Protein AF-A0A091C029-F1 (afdb_monomer)

Radius of gyration: 12.46 Å; Cα contacts (8 Å, |Δi|>4): 101; chains: 1; bounding box: 30×26×28 Å

pLDDT: mean 90.65, std 14.6, range [37.88, 98.62]

Mean predicted aligned error: 4.78 Å

Secondary structure (DSSP, 8-state):
---------TT--HHHHHHHHHHHHHHHHHHHT-EEHHHHHHHHHHHHHH---HHHHHHHHHHHHHHHS--HHHHHHHHHH-TTSEE----

Sequence (91 aa):
MQDYQYPLDMEWTKEEIILVVNLWQALEDSYEKGISAEKFLQTYQGFKTVVKSIGEERKLGREFEKLSGYSLYKAVKQAKAHPDKKLKMKG

Solvent-accessible surface area (backbone atoms only — not comparable to full-atom values): 5177 Å² total; per-residue (Å²): 131,86,84,75,84,65,93,69,67,91,84,58,51,75,69,48,50,49,30,46,52,48,30,52,54,42,51,51,34,19,52,76,77,39,35,50,12,50,61,42,50,52,27,45,53,47,26,41,74,67,50,70,49,69,68,54,47,52,49,50,36,50,56,49,20,72,76,71,68,53,54,51,68,61,51,54,55,52,23,71,75,39,43,94,36,76,31,63,51,80,128

Nearest PDB structures (foldseek):
  2oy9-assembly1_B  TM=9.274E-01  e=1.186E-06  Halalkalibacterium halodurans C-125

InterPro domains:
  IPR007920 Protein of unknown function UPF0223 [NF003353] (2-90)
  IPR007920 Protein of unknown function UPF0223 [PF05256] (3-87)
  IPR007920 Protein of unknown function UPF0223 [PIRSF037260] (2-89)
  IPR023324 BH2638-like superfamily [G3DSA:1.10.220.80] (13-91)
  IPR023324 BH2638-like superfamily [SSF158504] (5-88)

Foldseek 3Di:
DDPPPQVDDPPDDPQLVVLQVLLLVQQVCLAPVWDQLQSNVVSVVSNCVNVVDPVVVVVRQVVSCVVPVGGPVVQNVVSVVPVGDTRHDHD

Structure (mmCIF, N/CA/C/O backbone):
data_AF-A0A091C029-F1
#
_entry.id   AF-A0A091C029-F1
#
loop_
_atom_site.group_PDB
_atom_site.id
_atom_site.type_symbol
_atom_site.label_atom_id
_atom_site.label_alt_id
_atom_site.label_comp_id
_atom_site.label_asym_id
_atom_site.label_entity_id
_atom_site.label_seq_id
_atom_site.pdbx_PDB_ins_code
_atom_site.Cartn_x
_atom_site.Cartn_y
_atom_site.Cartn_z
_atom_site.occupancy
_atom_site.B_iso_or_equiv
_atom_site.auth_seq_id
_atom_site.auth_comp_id
_atom_site.auth_asym_id
_atom_site.auth_atom_id
_atom_site.pdbx_PDB_model_num
ATOM 1 N N . MET A 1 1 ? 14.789 -17.179 5.782 1.00 41.34 1 MET A N 1
ATOM 2 C CA . MET A 1 1 ? 14.040 -15.951 5.445 1.00 41.34 1 MET A CA 1
ATOM 3 C C . MET A 1 1 ? 13.151 -16.327 4.282 1.00 41.34 1 MET A C 1
ATOM 5 O O . MET A 1 1 ? 13.671 -16.929 3.356 1.00 41.34 1 MET A O 1
ATOM 9 N N . GLN A 1 2 ? 11.833 -16.164 4.393 1.00 40.72 2 GLN A N 1
ATOM 10 C CA . GLN A 1 2 ? 10.943 -16.533 3.291 1.00 40.72 2 GLN A CA 1
ATOM 11 C C . GLN A 1 2 ? 11.142 -15.532 2.153 1.00 40.72 2 GLN A C 1
ATOM 13 O O . GLN A 1 2 ? 10.958 -14.332 2.355 1.00 40.72 2 GLN A O 1
ATOM 18 N N . ASP A 1 3 ? 11.566 -16.034 0.997 1.00 37.88 3 ASP A N 1
ATOM 19 C CA . ASP A 1 3 ? 11.677 -15.273 -0.242 1.00 37.88 3 ASP A CA 1
ATOM 20 C C . ASP A 1 3 ? 10.269 -14.940 -0.7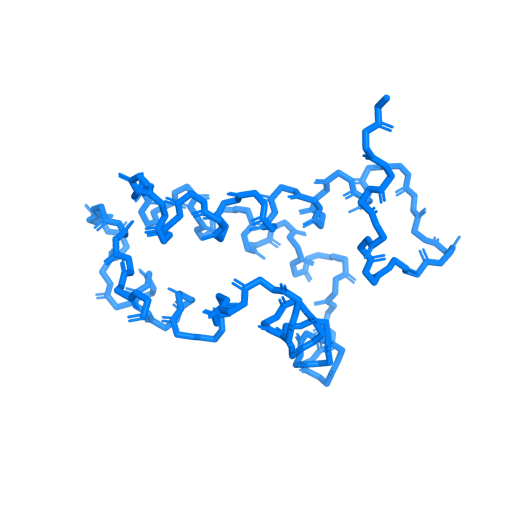36 1.00 37.88 3 ASP A C 1
ATOM 22 O O . ASP A 1 3 ? 9.645 -15.691 -1.486 1.00 37.88 3 ASP A O 1
ATOM 26 N N . TYR A 1 4 ? 9.733 -13.816 -0.266 1.00 43.19 4 TYR A N 1
ATOM 27 C CA . TYR A 1 4 ? 8.527 -13.244 -0.841 1.00 43.19 4 TYR A CA 1
ATOM 28 C C . TYR A 1 4 ? 8.857 -12.780 -2.262 1.00 43.19 4 TYR A C 1
ATOM 30 O O . TYR A 1 4 ? 9.511 -11.754 -2.458 1.00 43.19 4 TYR A O 1
ATOM 38 N N . GLN A 1 5 ? 8.408 -13.545 -3.259 1.00 51.44 5 GLN A N 1
ATOM 39 C CA . GLN A 1 5 ? 8.386 -13.114 -4.655 1.00 51.44 5 GLN A CA 1
ATOM 40 C C . GLN A 1 5 ? 7.282 -12.070 -4.825 1.00 51.44 5 GLN A C 1
ATOM 42 O O . GLN A 1 5 ? 6.183 -12.358 -5.299 1.00 51.44 5 GLN A O 1
ATOM 47 N N . TYR A 1 6 ? 7.565 -10.845 -4.392 1.00 58.03 6 TYR A N 1
ATOM 48 C CA . TYR A 1 6 ? 6.787 -9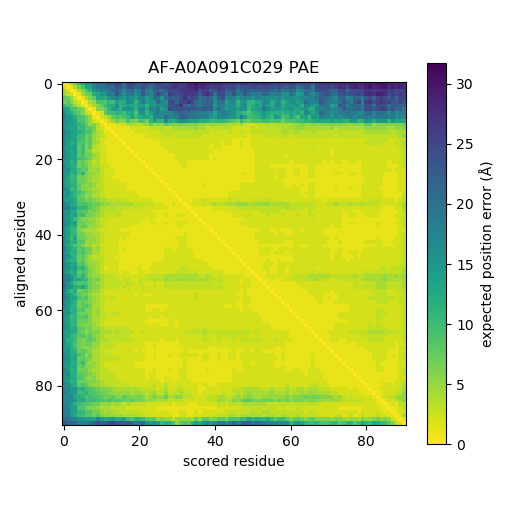.703 -4.840 1.00 58.03 6 TYR A CA 1
ATOM 49 C C . TYR A 1 6 ? 6.971 -9.552 -6.354 1.00 58.03 6 TYR A C 1
ATOM 51 O O . TYR A 1 6 ? 8.052 -9.853 -6.870 1.00 58.03 6 TYR A O 1
ATOM 59 N N . PRO A 1 7 ? 5.950 -9.083 -7.083 1.00 57.19 7 PRO A N 1
ATOM 60 C CA . PRO A 1 7 ? 6.136 -8.668 -8.461 1.00 57.19 7 PRO A CA 1
ATOM 61 C C . PRO A 1 7 ? 7.003 -7.402 -8.461 1.00 57.19 7 PRO A C 1
ATOM 63 O O . PRO A 1 7 ? 6.509 -6.286 -8.323 1.00 57.19 7 PRO A O 1
ATOM 66 N N . LEU A 1 8 ? 8.320 -7.603 -8.486 1.00 60.66 8 LEU A N 1
ATOM 67 C CA . LEU A 1 8 ? 9.325 -6.549 -8.454 1.00 60.66 8 LEU A CA 1
ATOM 68 C C . LEU A 1 8 ? 9.849 -6.328 -9.865 1.00 60.66 8 LEU A C 1
ATOM 70 O O . LEU A 1 8 ? 10.209 -7.284 -10.556 1.00 60.66 8 LEU A O 1
ATOM 74 N N . ASP A 1 9 ? 9.911 -5.064 -10.266 1.00 62.69 9 ASP A N 1
ATOM 75 C CA . ASP A 1 9 ? 10.732 -4.673 -11.399 1.00 62.69 9 ASP A CA 1
ATOM 76 C C . ASP A 1 9 ? 12.207 -4.683 -10.965 1.00 62.69 9 ASP A C 1
ATOM 78 O O . ASP A 1 9 ? 12.553 -4.175 -9.895 1.00 62.69 9 ASP A O 1
ATOM 82 N N . MET A 1 10 ? 13.079 -5.294 -11.770 1.00 62.97 10 MET A N 1
ATOM 83 C CA . MET A 1 10 ? 14.515 -5.381 -11.474 1.00 62.97 10 MET A CA 1
ATOM 84 C C . MET A 1 10 ? 15.226 -4.027 -11.617 1.00 62.97 10 MET A C 1
ATOM 86 O O . MET A 1 10 ? 16.386 -3.910 -11.226 1.00 62.97 10 MET A O 1
ATOM 90 N N . GLU A 1 11 ? 14.544 -3.018 -12.163 1.00 78.56 11 GLU A N 1
ATOM 91 C CA . GLU A 1 11 ? 15.061 -1.656 -12.307 1.00 78.56 11 GLU A CA 1
ATOM 92 C C . GLU A 1 11 ? 14.883 -0.789 -11.049 1.00 78.56 11 GLU A C 1
ATOM 94 O O . GLU A 1 11 ? 15.473 0.290 -10.970 1.00 78.56 11 GLU A O 1
ATOM 99 N N . TRP A 1 12 ? 14.115 -1.238 -10.047 1.00 86.12 12 TRP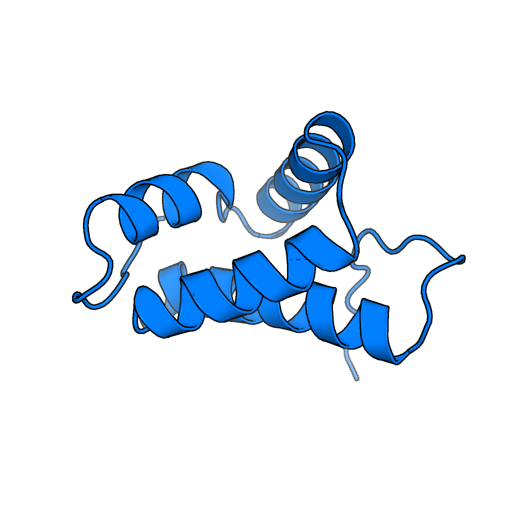 A N 1
ATOM 100 C CA . TRP A 1 12 ? 13.866 -0.446 -8.840 1.00 86.12 12 TRP A CA 1
ATOM 101 C C . TRP A 1 12 ? 15.080 -0.358 -7.915 1.00 86.12 12 TRP A C 1
ATOM 103 O O . TRP A 1 12 ? 15.755 -1.352 -7.622 1.00 86.12 12 TRP A O 1
ATOM 113 N N . THR A 1 13 ? 15.322 0.837 -7.370 1.00 91.44 13 THR A N 1
ATOM 114 C CA . THR A 1 13 ? 16.325 1.012 -6.315 1.00 91.44 13 THR A CA 1
ATOM 115 C C . THR A 1 13 ? 15.881 0.330 -5.020 1.00 91.44 13 THR A C 1
ATOM 117 O O . THR A 1 13 ? 14.715 -0.019 -4.820 1.00 91.44 13 THR A O 1
ATOM 120 N N . LYS A 1 14 ? 16.813 0.160 -4.075 1.00 90.88 14 LYS A N 1
ATOM 121 C CA . LYS A 1 14 ? 16.492 -0.414 -2.758 1.00 90.88 14 LYS A CA 1
ATOM 122 C C . LYS A 1 14 ? 15.417 0.398 -2.034 1.00 90.88 14 LYS A C 1
ATOM 124 O O . LYS A 1 14 ? 14.542 -0.178 -1.395 1.00 90.88 14 LYS A O 1
ATOM 129 N N . GLU A 1 15 ? 15.479 1.720 -2.141 1.00 93.12 15 GLU A N 1
ATOM 130 C CA . GLU A 1 15 ? 14.511 2.639 -1.548 1.00 93.12 15 GLU A CA 1
ATOM 131 C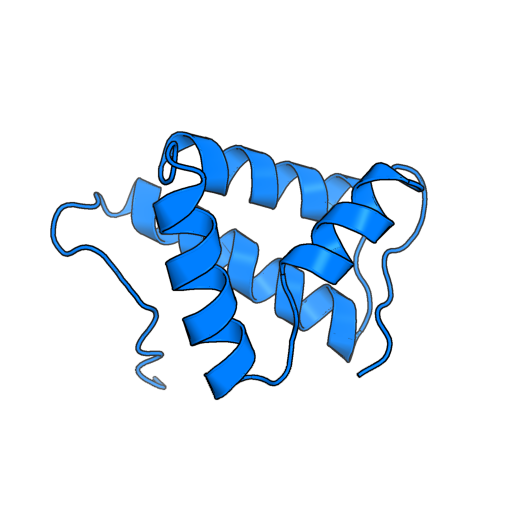 C . GLU A 1 15 ? 13.119 2.441 -2.157 1.00 93.12 15 GLU A C 1
ATOM 133 O O . GLU A 1 15 ? 12.129 2.382 -1.429 1.00 93.12 15 GLU A O 1
ATOM 138 N N . GLU A 1 16 ? 13.038 2.268 -3.475 1.00 93.25 16 GLU A N 1
ATOM 139 C CA . GLU A 1 16 ? 11.782 2.019 -4.184 1.00 93.25 16 GLU A CA 1
ATOM 140 C C . GLU A 1 16 ? 11.176 0.660 -3.813 1.00 93.25 16 GLU A C 1
ATOM 142 O O . GLU A 1 16 ? 9.978 0.575 -3.530 1.00 93.25 16 GLU A O 1
ATOM 147 N N . ILE A 1 17 ? 12.005 -0.384 -3.703 1.00 91.50 17 ILE A N 1
ATOM 148 C CA . ILE A 1 17 ? 11.573 -1.705 -3.222 1.00 91.50 17 ILE A CA 1
ATOM 149 C C . ILE A 1 17 ? 10.960 -1.591 -1.821 1.00 91.50 17 ILE A C 1
ATOM 151 O O . ILE A 1 17 ? 9.893 -2.154 -1.571 1.00 91.50 17 ILE A O 1
ATOM 155 N N . ILE A 1 18 ? 11.585 -0.832 -0.912 1.00 94.25 18 ILE A N 1
ATOM 156 C CA . ILE A 1 18 ? 11.050 -0.606 0.440 1.00 94.25 18 ILE A CA 1
ATOM 157 C C . ILE A 1 18 ? 9.662 0.049 0.374 1.00 94.25 18 ILE A C 1
ATOM 159 O O . ILE A 1 18 ? 8.751 -0.388 1.077 1.00 94.25 18 ILE A O 1
ATOM 163 N N . LEU A 1 19 ? 9.465 1.060 -0.479 1.00 95.94 19 LEU A N 1
ATOM 164 C CA . LEU A 1 19 ? 8.164 1.724 -0.636 1.00 95.94 19 LEU A CA 1
ATOM 165 C C . LEU A 1 19 ? 7.074 0.757 -1.113 1.00 95.94 19 LEU A C 1
ATOM 167 O O . LEU A 1 19 ? 5.953 0.793 -0.601 1.00 95.94 19 LEU A O 1
ATOM 171 N N . VAL A 1 20 ? 7.406 -0.126 -2.055 1.00 94.88 20 VAL A N 1
ATOM 172 C CA . VAL A 1 20 ? 6.466 -1.118 -2.587 1.00 94.88 20 VAL A CA 1
ATOM 173 C C . VAL A 1 20 ? 6.119 -2.173 -1.536 1.00 94.88 20 VAL A C 1
ATOM 175 O O . VAL A 1 20 ? 4.940 -2.433 -1.293 1.00 94.88 20 VAL A O 1
ATOM 178 N N . VAL A 1 21 ? 7.121 -2.726 -0.846 1.00 94.56 21 VAL A N 1
ATOM 179 C CA . VAL A 1 21 ? 6.918 -3.715 0.228 1.00 94.56 21 VAL A CA 1
ATOM 180 C C . VAL A 1 21 ? 6.083 -3.136 1.374 1.00 94.56 21 VAL A C 1
ATOM 182 O O . VAL A 1 21 ? 5.192 -3.813 1.887 1.00 94.56 21 VAL A O 1
ATOM 185 N N . ASN A 1 22 ? 6.303 -1.870 1.737 1.00 97.38 22 ASN A N 1
ATOM 186 C CA . ASN A 1 22 ? 5.528 -1.199 2.782 1.00 97.38 22 ASN A CA 1
ATOM 187 C C . ASN A 1 22 ? 4.028 -1.129 2.454 1.00 97.38 22 ASN A C 1
ATOM 189 O O . ASN A 1 22 ? 3.200 -1.236 3.363 1.00 97.38 22 ASN A O 1
ATOM 193 N N . LEU A 1 23 ? 3.652 -0.947 1.181 1.00 98.19 23 LEU A N 1
ATOM 194 C CA . LEU A 1 23 ? 2.242 -0.994 0.788 1.00 98.19 23 LEU A CA 1
ATOM 195 C C . LEU A 1 23 ? 1.667 -2.403 0.960 1.00 98.19 23 LEU A C 1
ATOM 197 O O . LEU A 1 23 ? 0.562 -2.536 1.483 1.00 98.19 23 LEU A O 1
ATOM 201 N N . TRP A 1 24 ? 2.395 -3.441 0.551 1.00 97.25 24 TRP A N 1
ATOM 202 C CA . TRP A 1 24 ? 1.909 -4.817 0.661 1.00 97.25 24 TRP A CA 1
ATOM 203 C C . TRP A 1 24 ? 1.715 -5.253 2.110 1.00 97.25 24 TRP A C 1
ATOM 205 O O . TRP A 1 24 ? 0.640 -5.739 2.452 1.00 97.25 24 TRP A O 1
ATOM 215 N N . GLN A 1 25 ? 2.666 -4.941 2.991 1.00 97.31 25 GLN A N 1
ATOM 216 C CA . GLN A 1 25 ? 2.512 -5.180 4.429 1.00 97.31 25 GLN A CA 1
ATOM 217 C C . GLN A 1 25 ? 1.328 -4.401 5.020 1.00 97.31 25 GLN A C 1
ATOM 219 O O . GLN A 1 25 ? 0.560 -4.926 5.823 1.00 97.31 25 GLN A O 1
ATOM 224 N N . ALA A 1 26 ? 1.131 -3.142 4.610 1.00 98.31 26 ALA A N 1
ATOM 225 C CA . ALA A 1 26 ? -0.020 -2.355 5.052 1.00 98.31 26 ALA A CA 1
ATOM 226 C C . ALA A 1 26 ? -1.352 -2.939 4.549 1.00 98.31 26 ALA A C 1
ATOM 228 O O . ALA A 1 26 ? -2.375 -2.840 5.235 1.00 98.31 26 ALA A O 1
ATOM 229 N N . LEU A 1 27 ? -1.349 -3.543 3.358 1.00 98.12 27 LEU A N 1
ATOM 230 C CA . LEU A 1 27 ? -2.499 -4.236 2.798 1.00 98.12 27 LEU A CA 1
ATOM 231 C C . LEU A 1 27 ? -2.824 -5.496 3.598 1.00 98.12 27 LEU A C 1
ATOM 233 O O . LEU A 1 27 ? -3.968 -5.623 4.028 1.00 98.12 27 LEU A O 1
ATOM 237 N N . GLU A 1 28 ? -1.849 -6.360 3.871 1.00 97.62 28 GLU A N 1
A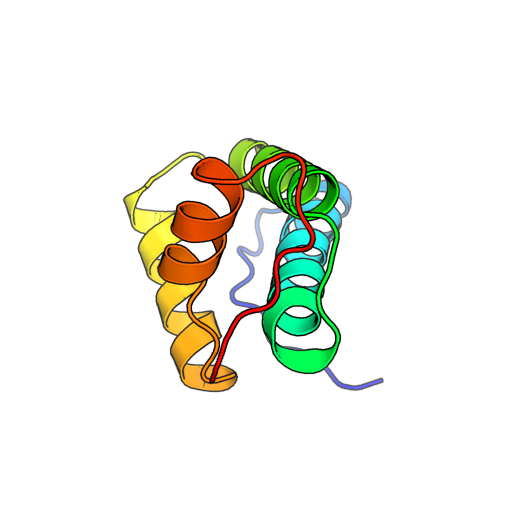TOM 238 C CA . GLU A 1 28 ? -2.011 -7.534 4.747 1.00 97.62 28 GLU A CA 1
ATOM 239 C C . GLU A 1 28 ? -2.557 -7.121 6.116 1.00 97.62 28 GLU A C 1
ATOM 241 O O . GLU A 1 28 ? -3.604 -7.605 6.555 1.00 97.62 28 GLU A O 1
ATOM 246 N N . ASP A 1 29 ? -1.938 -6.110 6.731 1.00 98.12 29 ASP A N 1
ATOM 247 C CA . ASP A 1 29 ? -2.373 -5.560 8.008 1.00 98.12 29 ASP A CA 1
ATOM 248 C C . ASP A 1 29 ? -3.836 -5.120 7.969 1.00 98.12 29 ASP A C 1
ATOM 250 O O . ASP A 1 29 ? -4.565 -5.353 8.933 1.00 98.12 29 ASP A O 1
ATOM 254 N N . SER A 1 30 ? -4.301 -4.525 6.865 1.00 98.19 30 SER A N 1
ATOM 255 C CA . SER A 1 30 ? -5.695 -4.101 6.717 1.00 98.19 30 SER A CA 1
ATOM 256 C C . SER A 1 30 ? -6.693 -5.268 6.755 1.00 98.19 30 SER A C 1
ATOM 258 O O . SER A 1 30 ? -7.792 -5.092 7.289 1.00 98.19 30 SER A O 1
ATOM 260 N N . TYR A 1 31 ? -6.325 -6.458 6.269 1.00 97.75 31 TYR A N 1
ATOM 261 C CA . TYR A 1 31 ? -7.172 -7.658 6.293 1.00 97.75 31 TYR A CA 1
ATOM 262 C C . TYR A 1 31 ? -6.999 -8.460 7.593 1.00 97.75 31 TYR A C 1
ATOM 264 O O . TYR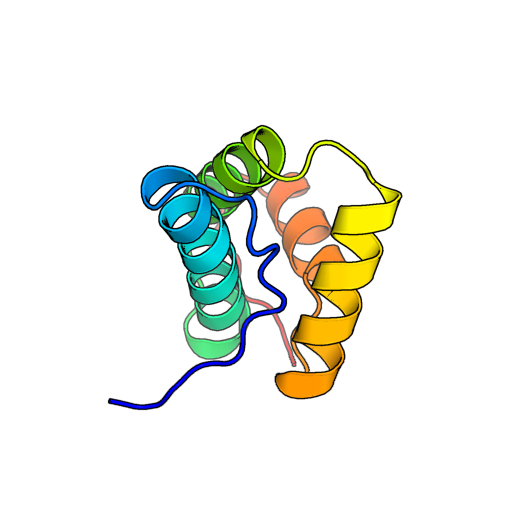 A 1 31 ? -7.990 -8.908 8.173 1.00 97.75 31 TYR A O 1
ATOM 272 N N . GLU A 1 32 ? -5.793 -8.546 8.155 1.00 96.00 32 GLU A N 1
ATOM 273 C CA . GLU A 1 32 ? -5.482 -9.455 9.271 1.00 96.00 32 GLU A CA 1
ATOM 274 C C . GLU A 1 32 ? -5.739 -8.860 10.656 1.00 96.00 32 GLU A C 1
ATOM 276 O O . GLU A 1 32 ? -6.463 -9.442 11.466 1.00 96.00 32 GLU A O 1
ATOM 281 N N . LYS A 1 33 ? -5.286 -7.628 10.921 1.00 95.69 33 LYS A N 1
ATOM 282 C CA . LYS A 1 33 ? -5.395 -6.976 12.253 1.00 95.69 33 LYS A CA 1
ATOM 283 C C . LYS A 1 33 ? -6.082 -5.601 12.238 1.00 95.69 33 LYS A C 1
ATOM 285 O O . LYS A 1 33 ? -6.618 -5.125 13.246 1.00 95.69 33 LYS A O 1
ATOM 290 N N . GLY A 1 34 ? -6.173 -5.018 11.052 1.00 96.75 34 GLY A N 1
ATOM 291 C CA . GLY A 1 34 ? -6.588 -3.654 10.760 1.00 96.75 34 GLY A CA 1
ATOM 292 C C . GLY A 1 34 ? -5.486 -2.631 11.044 1.00 96.75 34 GLY A C 1
ATOM 293 O O . GLY A 1 34 ? -4.699 -2.784 11.976 1.00 96.75 34 GLY A O 1
ATOM 294 N N . ILE A 1 35 ? -5.485 -1.546 10.277 1.00 98.38 35 ILE A N 1
ATOM 295 C CA . ILE A 1 35 ? -4.478 -0.474 10.294 1.00 98.38 35 ILE A CA 1
ATOM 296 C C . ILE A 1 35 ? -5.171 0.896 10.291 1.00 98.38 35 ILE A C 1
ATOM 298 O O . ILE A 1 35 ? -6.345 0.986 9.950 1.00 98.38 35 ILE A O 1
ATOM 302 N N . SER A 1 36 ? -4.493 1.977 10.682 1.00 98.31 36 SER A N 1
ATOM 303 C CA . SER A 1 36 ? -5.013 3.331 10.422 1.00 98.31 36 SER A CA 1
ATOM 304 C C . SER A 1 36 ? -5.157 3.553 8.909 1.00 98.31 36 SER A C 1
ATOM 306 O O . SER A 1 36 ? -4.221 3.254 8.163 1.00 98.31 36 SER A O 1
ATOM 308 N N . ALA A 1 37 ? -6.306 4.067 8.454 1.00 98.25 37 ALA A N 1
ATOM 309 C CA . ALA A 1 37 ? -6.505 4.409 7.047 1.00 98.25 37 ALA A CA 1
ATOM 310 C C . ALA A 1 37 ? -5.510 5.485 6.591 1.00 98.25 37 ALA A C 1
ATOM 312 O O . ALA A 1 37 ? -4.965 5.367 5.498 1.00 98.25 37 ALA A O 1
ATOM 313 N N . GLU A 1 38 ? -5.184 6.454 7.446 1.00 98.19 38 GLU A N 1
ATOM 314 C CA . GLU A 1 38 ? -4.129 7.438 7.195 1.00 98.19 38 GLU A CA 1
ATOM 315 C C . GLU A 1 38 ? -2.778 6.760 6.918 1.00 98.19 38 GLU A C 1
ATOM 317 O O . GLU A 1 38 ? -2.159 7.005 5.884 1.00 98.19 38 GLU A O 1
ATOM 322 N N . LYS A 1 39 ? -2.350 5.838 7.7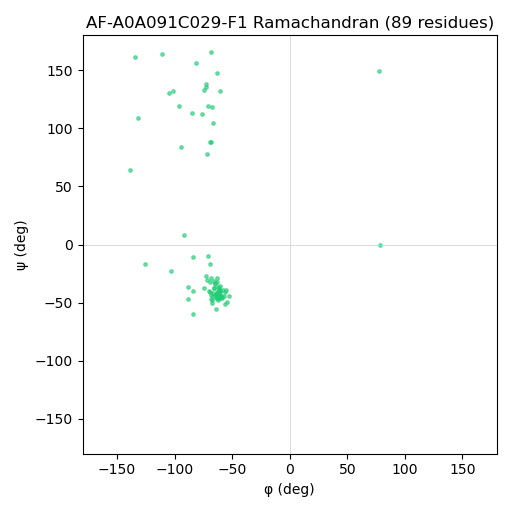93 1.00 98.12 39 LYS A N 1
ATOM 323 C CA . LYS A 1 39 ? -1.078 5.115 7.629 1.00 98.12 39 LYS A CA 1
ATOM 324 C C . LYS A 1 39 ? -1.063 4.281 6.344 1.00 98.12 39 LYS A C 1
ATOM 326 O O . LYS A 1 39 ? -0.060 4.261 5.639 1.00 98.12 39 LYS A O 1
ATOM 331 N N . PHE A 1 40 ? -2.173 3.615 6.024 1.00 98.62 40 PHE A N 1
ATOM 332 C CA . PHE A 1 40 ? -2.317 2.877 4.768 1.00 98.62 40 PHE A CA 1
ATOM 333 C C . PHE A 1 40 ? -2.233 3.805 3.544 1.00 98.62 40 PHE A C 1
ATOM 335 O O . PHE A 1 40 ? -1.596 3.479 2.546 1.00 98.62 40 PHE A O 1
ATOM 342 N N . LEU A 1 41 ? -2.853 4.986 3.603 1.00 98.50 41 LEU A N 1
ATOM 343 C CA . LEU A 1 41 ? -2.800 5.953 2.508 1.00 98.50 41 LEU A CA 1
ATOM 344 C C . LEU A 1 41 ? -1.403 6.560 2.338 1.00 98.50 41 LEU A C 1
ATOM 346 O O . LEU A 1 41 ? -1.012 6.821 1.203 1.00 98.50 41 LEU A O 1
ATOM 350 N N . GLN A 1 42 ? -0.636 6.733 3.416 1.00 98.50 42 GLN A N 1
ATOM 351 C CA . GLN A 1 42 ? 0.763 7.167 3.347 1.00 98.50 42 GLN A CA 1
ATOM 352 C C . GLN A 1 42 ? 1.645 6.133 2.633 1.00 98.50 42 GLN A C 1
ATOM 354 O O . GLN A 1 42 ? 2.406 6.497 1.735 1.00 98.50 42 GLN A O 1
ATOM 359 N N . THR A 1 43 ? 1.518 4.839 2.958 1.00 98.44 43 THR A N 1
ATOM 360 C CA . THR A 1 43 ? 2.269 3.793 2.235 1.00 98.44 43 THR A CA 1
ATOM 361 C C . THR A 1 43 ? 1.818 3.689 0.780 1.00 98.44 43 THR A C 1
ATOM 363 O O . THR A 1 43 ? 2.656 3.554 -0.109 1.00 98.44 43 THR A O 1
ATOM 366 N N . TYR A 1 44 ? 0.520 3.855 0.506 1.00 98.38 44 TYR A N 1
ATOM 367 C CA . TYR A 1 44 ? -0.000 3.922 -0.862 1.00 98.38 44 TYR A CA 1
ATOM 368 C C . TYR A 1 44 ? 0.560 5.118 -1.646 1.00 98.38 44 TYR A C 1
ATOM 370 O O . TYR A 1 44 ? 0.923 4.965 -2.810 1.00 98.38 44 TYR A O 1
ATOM 378 N N . GLN A 1 45 ? 0.692 6.297 -1.032 1.00 98.00 45 GLN A N 1
ATOM 379 C CA . GLN A 1 45 ? 1.329 7.454 -1.671 1.00 98.00 45 GLN A CA 1
ATOM 380 C C . GLN A 1 45 ? 2.795 7.175 -2.017 1.00 98.00 45 GLN A C 1
ATOM 382 O O . GLN A 1 45 ? 3.204 7.470 -3.138 1.00 98.00 45 GLN A O 1
ATOM 387 N N . GLY A 1 46 ? 3.552 6.555 -1.105 1.00 97.81 46 GLY A N 1
ATOM 388 C CA . GLY A 1 46 ? 4.929 6.123 -1.363 1.00 97.81 46 GLY A CA 1
ATOM 389 C C . GLY A 1 46 ? 5.021 5.116 -2.511 1.00 97.81 46 GLY A C 1
ATOM 390 O O . GLY A 1 46 ? 5.803 5.291 -3.435 1.00 97.81 46 GLY A O 1
ATOM 391 N N . PHE A 1 47 ? 4.148 4.111 -2.538 1.00 97.12 47 PHE A N 1
ATOM 392 C CA . PHE A 1 47 ? 4.058 3.189 -3.670 1.00 97.12 47 PHE A CA 1
ATOM 393 C C . PHE A 1 47 ? 3.799 3.915 -5.000 1.00 97.12 47 PHE A C 1
ATOM 395 O O . PHE A 1 47 ? 4.414 3.587 -6.012 1.00 97.12 47 PHE A O 1
ATOM 402 N N . LYS A 1 48 ? 2.934 4.938 -5.017 1.00 97.06 48 LYS A N 1
ATOM 403 C CA . LYS A 1 48 ? 2.620 5.709 -6.233 1.00 97.06 48 LYS A CA 1
ATOM 404 C C . LYS A 1 48 ? 3.770 6.582 -6.741 1.00 97.06 48 LYS A C 1
ATOM 406 O O . LYS A 1 48 ? 3.710 6.986 -7.904 1.00 97.06 48 LYS A O 1
ATOM 411 N N . THR A 1 49 ? 4.798 6.873 -5.936 1.00 96.75 49 THR A N 1
ATOM 412 C CA . THR A 1 49 ? 5.997 7.564 -6.444 1.00 96.75 49 THR A CA 1
ATOM 413 C C . THR A 1 49 ? 6.837 6.651 -7.331 1.00 96.75 49 THR A C 1
ATOM 415 O O . THR A 1 49 ? 7.446 7.144 -8.281 1.00 96.75 49 THR A O 1
ATOM 418 N N . VAL A 1 50 ? 6.810 5.344 -7.047 1.00 94.88 50 VAL A N 1
ATOM 419 C CA . VAL A 1 50 ? 7.463 4.283 -7.827 1.00 94.88 50 VAL A CA 1
ATOM 420 C C . VAL A 1 50 ? 6.557 3.868 -8.990 1.00 94.88 50 VAL A C 1
ATOM 422 O O . VAL A 1 50 ? 6.877 4.072 -10.158 1.00 94.88 50 VAL A O 1
ATOM 425 N N . VAL A 1 51 ? 5.347 3.397 -8.676 1.00 93.94 51 VAL A N 1
ATOM 426 C CA . VAL A 1 51 ? 4.376 2.869 -9.642 1.00 93.94 51 VAL A CA 1
ATOM 427 C C . VAL A 1 51 ? 3.406 3.968 -10.069 1.00 93.94 51 VAL A C 1
ATOM 429 O O . VAL A 1 51 ? 2.294 4.125 -9.545 1.00 93.94 51 VAL A O 1
ATOM 432 N N . LYS A 1 52 ? 3.825 4.764 -11.055 1.00 92.00 52 LYS A N 1
ATOM 433 C CA . LYS A 1 52 ? 3.046 5.918 -11.544 1.00 92.00 52 LYS A CA 1
ATOM 434 C C . LYS A 1 52 ? 1.850 5.490 -12.399 1.00 92.00 52 LYS A C 1
ATOM 436 O O . LYS A 1 52 ? 0.765 6.065 -12.280 1.00 92.00 52 LYS A O 1
ATOM 441 N N . SER A 1 53 ? 2.010 4.448 -13.215 1.00 94.75 53 SER A N 1
ATOM 442 C CA . SER A 1 53 ? 0.980 3.967 -14.144 1.00 94.75 53 SER A CA 1
ATOM 443 C C . SER A 1 53 ? -0.173 3.254 -13.432 1.00 94.75 53 SER A C 1
ATOM 445 O O . SER A 1 53 ? 0.030 2.386 -12.585 1.00 94.75 53 SER A O 1
ATOM 447 N N . ILE A 1 54 ? -1.415 3.564 -13.823 1.00 93.12 54 ILE A N 1
ATOM 448 C CA . ILE A 1 54 ? -2.604 2.836 -13.346 1.00 93.12 54 ILE A CA 1
ATOM 449 C C . ILE A 1 54 ? -2.660 1.398 -13.883 1.00 93.12 54 ILE A C 1
ATOM 451 O O . ILE A 1 54 ? -3.235 0.519 -13.243 1.00 93.12 54 ILE A O 1
ATOM 455 N N . GLY A 1 55 ? -2.090 1.150 -15.068 1.00 95.31 55 GLY A N 1
ATOM 456 C CA . GLY A 1 55 ? -2.046 -0.187 -15.662 1.00 95.31 55 GLY A CA 1
ATOM 457 C C . GLY A 1 55 ? -1.137 -1.117 -14.866 1.00 95.31 55 GLY A C 1
ATOM 458 O O . GLY A 1 55 ? -1.519 -2.244 -14.561 1.00 95.31 55 GLY A O 1
ATOM 459 N N . GLU A 1 56 ? 0.021 -0.601 -14.466 1.00 93.19 56 GLU A N 1
ATOM 460 C CA . GLU A 1 56 ? 0.993 -1.305 -13.636 1.00 93.19 56 GLU A CA 1
ATOM 461 C C . GLU A 1 56 ? 0.453 -1.547 -12.222 1.00 93.19 56 GLU A C 1
ATOM 463 O O . GLU A 1 56 ? 0.424 -2.687 -11.775 1.00 93.19 56 GLU A O 1
ATOM 468 N N . GLU A 1 57 ? -0.121 -0.528 -11.572 1.00 95.56 57 GLU A N 1
ATOM 469 C CA . GLU A 1 57 ? -0.792 -0.685 -10.271 1.00 95.56 57 GLU A CA 1
ATOM 470 C C . GLU A 1 57 ? -1.851 -1.797 -10.301 1.00 95.56 57 GLU A C 1
ATOM 472 O O . GLU A 1 57 ? -1.916 -2.634 -9.402 1.00 95.56 57 GLU A O 1
ATOM 477 N N . ARG A 1 58 ? -2.671 -1.843 -11.3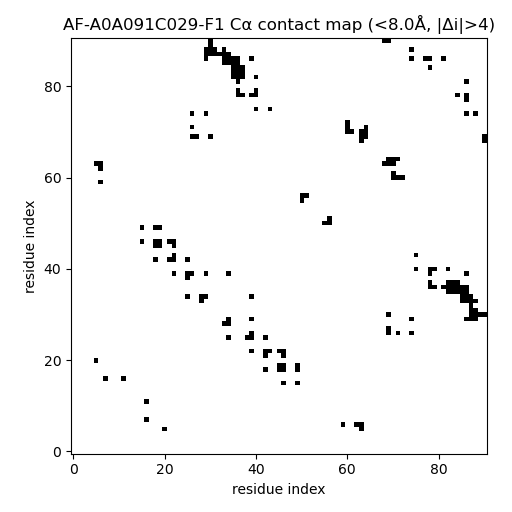60 1.00 95.44 58 ARG A N 1
ATOM 478 C CA . ARG A 1 58 ? -3.680 -2.897 -11.536 1.00 95.44 58 ARG A CA 1
ATOM 479 C C . ARG A 1 58 ? -3.058 -4.271 -11.751 1.00 95.44 58 ARG A C 1
ATOM 481 O O . ARG A 1 58 ? -3.632 -5.249 -11.278 1.00 95.44 58 ARG A O 1
ATOM 488 N N . LYS A 1 59 ? -1.946 -4.363 -12.482 1.00 95.00 59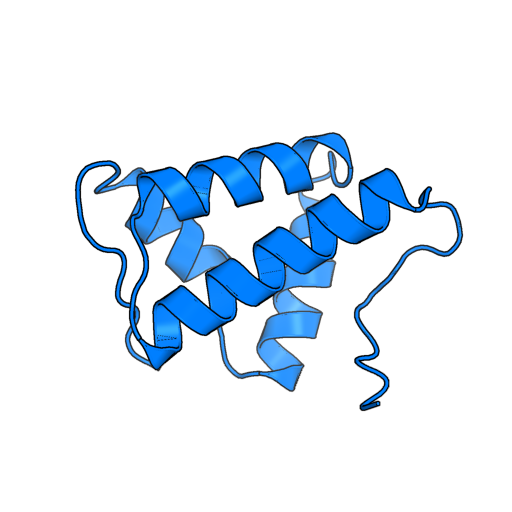 LYS A N 1
ATOM 489 C CA . LYS A 1 59 ? -1.224 -5.621 -12.699 1.00 95.00 59 LYS A CA 1
ATOM 490 C C . LYS A 1 59 ? -0.679 -6.148 -11.369 1.00 95.00 59 LYS A C 1
ATOM 492 O O . LYS A 1 59 ? -1.076 -7.235 -10.961 1.00 95.00 59 LYS A O 1
ATOM 497 N N . LEU A 1 60 ? 0.108 -5.336 -10.663 1.00 94.56 60 LEU A N 1
ATOM 498 C CA . LEU A 1 60 ? 0.711 -5.695 -9.376 1.00 94.56 60 LEU A CA 1
ATOM 499 C C . LEU A 1 60 ? -0.355 -6.027 -8.327 1.00 94.56 60 LEU A C 1
ATOM 501 O O . LEU A 1 60 ? -0.266 -7.041 -7.643 1.00 94.56 60 LEU A O 1
ATOM 505 N N . GLY A 1 61 ? -1.418 -5.219 -8.248 1.00 96.19 61 GLY A N 1
ATOM 506 C CA . GLY A 1 61 ? -2.530 -5.464 -7.333 1.00 96.19 61 GLY A CA 1
ATOM 507 C C . GLY A 1 61 ? -3.251 -6.789 -7.601 1.00 96.19 61 GLY A C 1
ATOM 508 O O . GLY A 1 61 ? -3.603 -7.481 -6.653 1.00 96.19 61 GLY A O 1
ATOM 509 N N . ARG A 1 62 ? -3.440 -7.178 -8.871 1.00 95.75 62 ARG A N 1
ATOM 510 C CA . ARG A 1 62 ? -4.033 -8.480 -9.236 1.00 95.75 62 ARG A CA 1
ATOM 511 C C . ARG A 1 62 ? -3.104 -9.648 -8.931 1.00 95.75 62 ARG A C 1
ATOM 513 O O . ARG A 1 62 ? -3.581 -10.693 -8.506 1.00 95.75 62 ARG A O 1
ATOM 520 N N . GLU A 1 63 ? -1.808 -9.490 -9.180 1.00 94.50 63 GLU A N 1
ATOM 521 C CA . GLU A 1 63 ? -0.804 -10.510 -8.863 1.00 94.50 63 GLU A CA 1
ATOM 522 C C . GLU A 1 63 ? -0.746 -10.749 -7.351 1.00 94.50 63 GLU A C 1
ATOM 524 O O . GLU A 1 63 ? -0.845 -11.894 -6.912 1.00 94.50 63 GLU A O 1
ATOM 529 N N . PHE A 1 64 ? -0.724 -9.677 -6.555 1.00 94.12 64 PHE A N 1
ATOM 530 C CA . PHE A 1 64 ? -0.784 -9.763 -5.098 1.00 94.12 64 PHE A CA 1
ATOM 531 C C . PHE A 1 64 ? -2.097 -10.385 -4.601 1.00 94.12 64 PHE A C 1
ATOM 533 O O . PHE A 1 64 ? -2.076 -11.285 -3.762 1.00 94.12 64 PHE A O 1
ATOM 540 N N . GLU A 1 65 ? -3.244 -9.962 -5.142 1.00 95.50 65 GLU A N 1
ATOM 541 C CA . GLU A 1 65 ? -4.561 -10.507 -4.780 1.00 95.50 65 GLU A CA 1
ATOM 542 C C . GLU A 1 65 ? -4.676 -11.998 -5.131 1.00 95.50 65 GLU A C 1
ATOM 544 O O . GLU A 1 65 ? -5.248 -12.763 -4.363 1.00 95.50 65 GLU A O 1
ATOM 549 N N . LYS A 1 66 ? -4.083 -12.452 -6.243 1.00 94.31 66 LYS A N 1
ATOM 550 C CA . LYS A 1 66 ? -4.062 -13.876 -6.614 1.00 94.31 66 LYS A CA 1
ATOM 551 C C . LYS A 1 66 ? -3.275 -14.732 -5.614 1.00 94.31 66 LYS A C 1
ATOM 553 O O . LYS A 1 66 ? -3.626 -15.893 -5.420 1.00 94.31 66 LYS A O 1
ATOM 558 N N . LEU A 1 67 ? -2.213 -14.182 -5.026 1.00 92.75 67 LEU A N 1
ATOM 559 C CA . LEU A 1 67 ? -1.348 -14.889 -4.077 1.00 92.75 67 LEU A CA 1
ATOM 560 C C . LEU A 1 67 ? -1.899 -14.866 -2.645 1.00 92.75 67 LEU A C 1
ATOM 562 O O . LEU A 1 67 ? -1.818 -15.871 -1.948 1.00 92.75 67 LEU A O 1
ATOM 566 N N . SER A 1 68 ? -2.459 -13.733 -2.216 1.00 93.19 68 SER A N 1
ATOM 567 C CA . SER A 1 68 ? -2.885 -13.497 -0.826 1.00 93.19 68 SER A CA 1
ATOM 568 C C . SER A 1 68 ? -4.397 -13.596 -0.598 1.00 93.19 68 SER A C 1
ATOM 570 O O . SER A 1 68 ? -4.842 -13.791 0.527 1.00 93.19 68 SER A O 1
ATOM 572 N N . GLY A 1 69 ? -5.207 -13.415 -1.645 1.00 95.38 69 GLY A N 1
ATOM 573 C CA . GLY A 1 69 ? -6.649 -13.171 -1.535 1.00 95.38 69 GLY A CA 1
ATOM 574 C C . GLY A 1 69 ? -7.019 -11.728 -1.158 1.00 95.38 69 GLY A C 1
ATOM 575 O O . GLY A 1 69 ? -8.202 -11.404 -1.065 1.00 95.38 69 GLY A O 1
ATOM 576 N N . TYR A 1 70 ? -6.045 -10.835 -0.951 1.00 97.06 70 TYR A N 1
ATOM 577 C CA . TYR A 1 70 ? -6.287 -9.472 -0.479 1.00 97.06 70 TYR A CA 1
ATOM 578 C C . TYR A 1 70 ? -6.349 -8.467 -1.629 1.00 97.06 70 TYR A C 1
ATOM 580 O O . TYR A 1 70 ? -5.379 -8.234 -2.350 1.00 97.06 70 TYR A O 1
ATOM 588 N N . SER A 1 71 ? -7.496 -7.802 -1.773 1.00 97.62 71 SER A N 1
ATOM 589 C CA . SER A 1 71 ? -7.699 -6.826 -2.844 1.00 97.62 71 SER A CA 1
ATOM 590 C C . SER A 1 71 ? -7.181 -5.439 -2.470 1.00 97.62 71 SER A C 1
ATOM 592 O O . SER A 1 71 ? -7.780 -4.751 -1.628 1.00 97.62 71 SER A O 1
ATOM 594 N N . LEU A 1 72 ? -6.123 -4.988 -3.159 1.00 97.94 72 LEU A N 1
ATOM 595 C CA . LEU A 1 72 ? -5.583 -3.627 -3.036 1.00 97.94 72 LEU A CA 1
ATOM 596 C C . LEU A 1 72 ? -6.640 -2.572 -3.382 1.00 97.94 72 LEU A C 1
ATOM 598 O O . LEU A 1 72 ? -6.822 -1.599 -2.652 1.00 97.94 72 LEU A O 1
ATOM 602 N N . TYR A 1 73 ? -7.379 -2.778 -4.477 1.00 97.50 73 TYR A N 1
ATOM 603 C CA . TYR A 1 73 ? -8.383 -1.822 -4.947 1.00 97.50 73 TYR A CA 1
ATOM 604 C C . TYR A 1 73 ? -9.466 -1.560 -3.891 1.00 97.50 73 TYR A C 1
ATOM 606 O O . TYR A 1 73 ? -9.806 -0.404 -3.621 1.00 97.50 73 TYR A O 1
ATOM 614 N N . LYS A 1 74 ? -9.993 -2.624 -3.267 1.00 97.88 74 LYS A N 1
ATOM 615 C CA . LYS A 1 74 ? -11.018 -2.498 -2.221 1.00 97.88 74 LYS A CA 1
ATOM 616 C C . LYS A 1 74 ? -10.472 -1.759 -0.997 1.00 97.88 74 LYS A C 1
ATOM 618 O O . LYS A 1 74 ? -11.149 -0.862 -0.497 1.00 97.88 74 LYS A O 1
ATOM 623 N N . ALA A 1 75 ? -9.251 -2.085 -0.568 1.00 98.12 75 ALA A N 1
ATOM 624 C CA . ALA A 1 75 ? -8.604 -1.439 0.572 1.00 98.12 75 ALA A CA 1
ATOM 625 C C . ALA A 1 75 ? -8.376 0.060 0.334 1.00 98.12 75 ALA A C 1
ATOM 627 O O . ALA A 1 75 ? -8.795 0.878 1.150 1.00 98.12 75 ALA A O 1
ATOM 628 N N . VAL A 1 76 ? -7.825 0.443 -0.825 1.00 98.19 76 VAL A N 1
ATOM 629 C CA . VAL A 1 76 ? -7.626 1.855 -1.201 1.00 98.19 76 VAL A CA 1
ATOM 630 C C . VAL A 1 76 ? -8.953 2.606 -1.261 1.00 98.19 76 VAL A C 1
ATOM 632 O O . VAL A 1 76 ? -9.056 3.719 -0.742 1.00 98.19 76 VAL A O 1
ATOM 635 N N . LYS A 1 77 ? -9.987 2.007 -1.864 1.00 98.25 77 LYS A N 1
ATOM 636 C CA . LYS A 1 77 ? -11.318 2.621 -1.947 1.00 98.25 77 LYS A CA 1
ATOM 637 C C . LYS A 1 77 ? -11.902 2.882 -0.557 1.00 98.25 77 LYS A C 1
ATOM 639 O O . LYS A 1 77 ? -12.408 3.975 -0.311 1.00 98.25 77 LYS A O 1
ATOM 644 N N . GLN A 1 78 ? -11.820 1.905 0.344 1.00 97.88 78 GLN A N 1
ATOM 645 C CA . GLN A 1 78 ? -12.345 2.036 1.702 1.00 97.88 78 GLN A CA 1
ATOM 646 C C . GLN A 1 78 ? -11.528 3.027 2.542 1.00 97.88 78 GLN A C 1
ATOM 648 O O . GLN A 1 78 ? -12.115 3.843 3.249 1.00 97.88 78 GLN A O 1
ATOM 653 N N . ALA A 1 79 ? -10.199 3.012 2.419 1.00 98.00 79 ALA A N 1
ATOM 654 C CA . ALA A 1 79 ? -9.319 3.945 3.116 1.00 98.00 79 ALA A CA 1
ATOM 655 C C . ALA A 1 79 ? -9.597 5.400 2.710 1.00 98.00 79 ALA A C 1
ATOM 657 O O . ALA A 1 79 ? -9.747 6.258 3.571 1.00 98.00 79 ALA A O 1
ATOM 658 N N . LYS A 1 80 ? -9.757 5.674 1.407 1.00 97.69 80 LYS A N 1
ATOM 659 C CA . LYS A 1 80 ? -10.091 7.020 0.905 1.00 97.69 80 LYS A CA 1
ATOM 660 C C . LYS A 1 80 ? -11.476 7.503 1.335 1.00 97.69 80 LYS A C 1
ATOM 662 O O . LYS A 1 80 ? -11.668 8.701 1.499 1.00 97.69 80 LYS A O 1
ATOM 667 N N . ALA A 1 81 ? -12.440 6.597 1.499 1.00 97.88 81 ALA A N 1
ATOM 668 C CA . ALA A 1 81 ? -13.778 6.953 1.971 1.00 97.88 81 ALA A CA 1
ATOM 669 C C . ALA A 1 81 ? -13.801 7.310 3.469 1.00 97.88 81 ALA A C 1
ATOM 671 O O . ALA A 1 81 ? -14.666 8.067 3.911 1.00 97.88 81 ALA A O 1
ATOM 672 N N . HIS A 1 82 ? -12.870 6.757 4.252 1.00 96.25 82 HIS A N 1
ATOM 673 C CA . HIS A 1 82 ? -12.807 6.918 5.705 1.00 96.25 82 HIS A CA 1
ATOM 674 C C . HIS A 1 82 ? -11.359 7.122 6.196 1.00 96.25 82 HIS A C 1
ATOM 676 O O . HIS A 1 82 ? -10.852 6.275 6.936 1.00 96.25 82 HIS A O 1
ATOM 682 N N . PRO A 1 83 ? -10.693 8.225 5.806 1.00 94.12 83 PRO A N 1
ATOM 683 C CA . PRO A 1 83 ? -9.262 8.433 6.057 1.00 94.12 83 PRO A CA 1
ATOM 684 C C . PRO A 1 83 ? -8.905 8.512 7.549 1.00 94.12 83 PRO A C 1
ATOM 686 O O . PRO A 1 83 ? -7.828 8.072 7.940 1.00 94.12 83 PRO A O 1
ATOM 689 N N . ASP A 1 84 ? -9.833 8.970 8.391 1.00 94.12 84 ASP A N 1
ATOM 690 C CA . ASP A 1 84 ? -9.611 9.152 9.834 1.00 94.12 84 ASP A CA 1
ATOM 691 C C . ASP A 1 84 ? -9.995 7.920 10.675 1.00 94.12 84 ASP A C 1
ATOM 693 O O . ASP A 1 84 ? -10.066 7.980 11.903 1.00 94.12 84 ASP A O 1
ATOM 697 N N . LYS A 1 85 ? -10.317 6.790 10.032 1.00 95.38 85 LYS A N 1
ATOM 698 C CA . LYS A 1 85 ? -10.778 5.574 10.718 1.00 95.38 85 LYS A CA 1
ATOM 699 C C . LYS A 1 85 ? -9.756 4.447 10.639 1.00 95.38 85 LYS A C 1
ATOM 701 O O . LYS A 1 85 ? -8.858 4.422 9.802 1.00 95.38 85 LYS A O 1
ATOM 706 N N . LYS A 1 86 ? -9.940 3.443 11.499 1.00 96.94 86 LYS A N 1
ATOM 707 C CA . LYS A 1 86 ? -9.256 2.157 11.352 1.00 96.94 86 LYS A CA 1
ATOM 708 C C . LYS A 1 86 ? -9.791 1.444 10.103 1.00 96.94 86 LYS A C 1
ATOM 710 O O . LYS A 1 86 ? -10.971 1.103 10.033 1.00 96.94 86 LYS A O 1
ATOM 715 N N . LEU A 1 87 ? -8.914 1.199 9.138 1.00 97.81 87 LEU A N 1
ATOM 716 C CA . LEU A 1 87 ? -9.147 0.345 7.985 1.00 97.81 87 LEU A CA 1
ATOM 717 C C . LEU A 1 87 ? -9.064 -1.121 8.422 1.00 97.81 87 LEU A C 1
ATOM 719 O O . LEU A 1 87 ? -7.999 -1.618 8.791 1.00 97.81 87 LEU A O 1
ATOM 723 N N . LYS A 1 88 ? -10.202 -1.812 8.380 1.00 97.62 88 LYS A N 1
ATOM 724 C CA . LYS A 1 88 ? -10.300 -3.256 8.594 1.00 97.62 88 LYS A CA 1
ATOM 725 C C . LYS A 1 88 ? -11.145 -3.848 7.474 1.00 97.62 88 LYS A C 1
ATOM 727 O O . LYS A 1 88 ? -12.353 -3.608 7.412 1.00 97.62 88 LYS A O 1
ATOM 732 N N . MET A 1 89 ? -10.491 -4.576 6.584 1.00 96.81 89 MET A N 1
ATOM 733 C CA . MET A 1 89 ? -11.130 -5.268 5.476 1.00 96.81 89 MET A CA 1
ATOM 734 C C . MET A 1 89 ? -11.719 -6.595 5.959 1.00 96.81 89 MET A C 1
ATOM 736 O O . MET A 1 89 ? -11.295 -7.153 6.973 1.00 96.81 89 MET A O 1
ATOM 740 N N . LYS A 1 90 ? -12.716 -7.092 5.228 1.00 87.19 90 LYS A N 1
ATOM 741 C CA . LYS A 1 90 ? -13.211 -8.462 5.367 1.00 87.19 90 LYS A CA 1
ATOM 742 C C . LYS A 1 90 ? -12.686 -9.251 4.167 1.00 87.19 90 LYS A C 1
ATOM 744 O O . LYS A 1 90 ? -12.777 -8.734 3.051 1.00 87.19 90 LYS A O 1
ATOM 749 N N . GLY A 1 91 ? -12.085 -10.412 4.440 1.00 71.44 91 GLY A N 1
ATOM 750 C CA . GLY A 1 91 ? -11.686 -11.383 3.415 1.00 71.44 91 GLY A CA 1
ATOM 751 C C . GLY A 1 91 ? -12.882 -11.874 2.616 1.00 71.44 91 GLY A C 1
ATOM 752 O O . GLY A 1 91 ? -13.994 -11.896 3.195 1.00 71.44 91 GLY A O 1
#

Organism: NCBI:txid1302649